Protein AF-A0A7Y5NH52-F1 (afdb_monomer)

pLDDT: mean 97.29, std 2.04, range [88.94, 98.88]

Mean predicted aligned error: 2.4 Å

Nearest PDB structures (foldseek):
  3mml-assembly2_E  TM=9.919E-01  e=8.334E-06  Mycolicibacterium smegmatis MC2 155
  5dud-assembly2_C  TM=9.815E-01  e=7.661E-05  Escherichia coli K-12
  5dud-assembly1_A  TM=9.813E-01  e=1.605E-04  Escherichia coli K-12
  3opf-assembly3_C  TM=9.568E-01  e=3.781E-03  Thermus thermophilus HB8
  3opf-assembly2_B  TM=9.567E-01  e=5.291E-03  Thermus thermophilus HB8

Solvent-accessible surface area (backbone atoms only — not comparable to full-atom values): 5293 Å² total; per-residue (Å²): 101,80,44,80,76,37,56,40,86,42,58,45,84,26,32,78,47,48,74,89,36,57,91,75,75,40,71,42,72,36,44,92,56,56,67,36,50,28,49,30,25,50,75,60,72,43,60,54,63,55,70,43,82,47,65,44,95,44,69,63,38,72,47,69,78,54,94,78,84,83,61,87,64,69,82,90,72,94,76,66,61,98,86,81

Foldseek 3Di:
DKAWPDQPPDKDWFFQADPPCVVVVDDRGGDPDLVFQQVFQVVQPHHSRDIDIDHDPDPTDMDDPDDDDGDGGDDDDDDDDVRD

Secondary structure (DSSP, 8-state):
-EEEEEE-SEEEEE-S--TT-GGGT----S-S-HHHHHHHHHHTT--TTS-EEEEESS-EEEEESS-------SS-----STT-

Structure (mmCIF, N/CA/C/O backbone):
data_AF-A0A7Y5NH52-F1
#
_entry.id   AF-A0A7Y5NH52-F1
#
loop_
_atom_site.group_PDB
_atom_site.id
_atom_site.type_symbol
_atom_site.label_atom_id
_atom_site.label_alt_id
_atom_site.label_comp_id
_atom_site.label_asym_id
_atom_site.label_entity_id
_atom_site.label_seq_id
_atom_site.pdbx_PDB_ins_code
_atom_site.Cartn_x
_atom_site.Cartn_y
_atom_site.Cartn_z
_atom_site.occupancy
_atom_site.B_iso_or_equiv
_atom_site.auth_seq_id
_atom_site.auth_comp_id
_atom_site.auth_asym_id
_atom_site.auth_atom_id
_atom_site.pdbx_PDB_model_num
ATOM 1 N N . MET A 1 1 ? -16.055 -0.253 0.822 1.00 89.31 1 MET A N 1
ATOM 2 C CA . MET A 1 1 ? -15.277 0.878 0.257 1.00 89.31 1 MET A CA 1
ATOM 3 C C . MET A 1 1 ? -14.291 1.378 1.312 1.00 89.31 1 MET A C 1
ATOM 5 O O . MET A 1 1 ? -14.609 1.281 2.496 1.00 89.31 1 MET A O 1
ATOM 9 N N . ILE A 1 2 ? -13.108 1.851 0.908 1.00 96.00 2 ILE A N 1
ATOM 10 C CA . ILE A 1 2 ? -12.090 2.412 1.815 1.00 96.00 2 ILE A CA 1
ATOM 11 C C . ILE A 1 2 ? -12.103 3.931 1.643 1.00 96.00 2 ILE A C 1
ATOM 13 O O . ILE A 1 2 ? -11.886 4.416 0.536 1.00 96.00 2 ILE A O 1
ATOM 17 N N . GLU A 1 3 ? -12.375 4.666 2.715 1.00 98.00 3 GLU A N 1
ATOM 18 C CA . GLU A 1 3 ? -12.3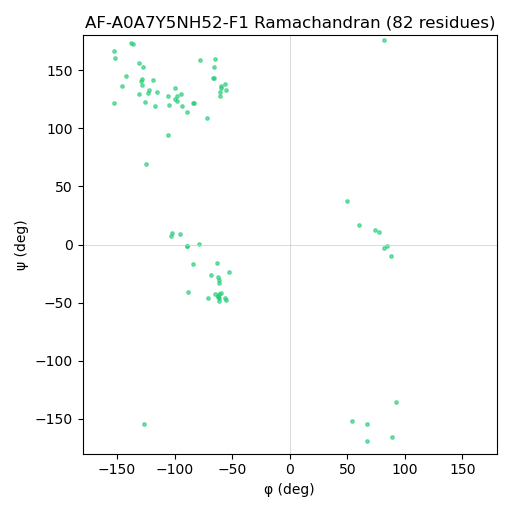17 6.129 2.751 1.00 98.00 3 GLU A CA 1
ATOM 19 C C . GLU A 1 3 ? -10.974 6.564 3.350 1.00 98.00 3 GLU A C 1
ATOM 21 O O . GLU A 1 3 ? -10.591 6.104 4.427 1.00 98.00 3 GLU A O 1
ATOM 26 N N . VAL A 1 4 ? -10.243 7.441 2.659 1.00 97.69 4 VAL A N 1
ATOM 27 C CA . VAL A 1 4 ? -8.972 7.988 3.156 1.00 97.69 4 VAL A CA 1
ATOM 28 C C . VAL A 1 4 ? -9.260 9.245 3.967 1.00 97.69 4 VAL A C 1
ATOM 30 O O . VAL A 1 4 ? -9.692 10.252 3.418 1.00 97.69 4 VAL A O 1
ATOM 33 N N . ILE A 1 5 ? -8.987 9.191 5.270 1.00 98.25 5 ILE A N 1
ATOM 34 C CA . ILE A 1 5 ? -9.172 10.324 6.187 1.00 98.25 5 ILE A CA 1
ATOM 35 C C . ILE A 1 5 ? -7.907 11.189 6.231 1.00 98.25 5 ILE A C 1
ATOM 37 O O . ILE A 1 5 ? -7.985 12.414 6.245 1.00 98.25 5 ILE A O 1
ATOM 41 N N . ARG A 1 6 ? -6.727 10.554 6.250 1.00 98.00 6 ARG A N 1
ATOM 42 C CA . ARG A 1 6 ? -5.410 11.210 6.162 1.00 98.00 6 ARG A CA 1
ATOM 43 C C . ARG A 1 6 ? -4.437 10.318 5.408 1.00 98.00 6 ARG A C 1
ATOM 45 O O . ARG A 1 6 ? -4.380 9.128 5.693 1.00 98.00 6 ARG A O 1
ATOM 52 N N . SER A 1 7 ? -3.647 10.881 4.500 1.00 97.50 7 SER A N 1
ATOM 53 C CA . SER A 1 7 ? -2.690 10.128 3.676 1.00 97.50 7 SER A CA 1
ATOM 54 C C . SER A 1 7 ? -1.337 9.869 4.342 1.00 97.50 7 SER A C 1
ATOM 56 O O . SER A 1 7 ? -0.584 9.034 3.851 1.00 97.50 7 SER A O 1
ATOM 58 N N . GLY A 1 8 ? -0.987 10.596 5.406 1.00 96.56 8 GLY A N 1
ATOM 59 C CA . GLY A 1 8 ? 0.410 10.699 5.843 1.00 96.56 8 GLY A CA 1
ATOM 60 C C . GLY A 1 8 ? 1.285 11.457 4.825 1.00 96.56 8 GLY A C 1
ATOM 61 O O . GLY A 1 8 ? 0.738 12.068 3.899 1.00 96.56 8 GLY A O 1
ATOM 62 N N . PRO A 1 9 ? 2.623 11.438 4.981 1.00 97.75 9 PRO A N 1
ATOM 63 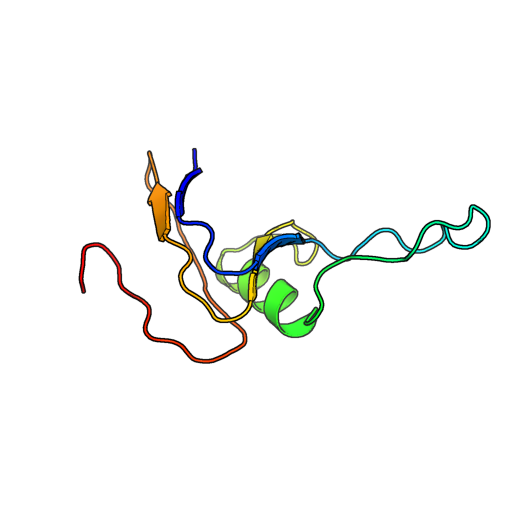C CA . PRO A 1 9 ? 3.550 12.174 4.113 1.00 97.75 9 PRO A CA 1
ATOM 64 C C . PRO A 1 9 ? 3.503 11.747 2.643 1.00 97.75 9 PRO A C 1
ATOM 66 O O . PRO A 1 9 ? 3.511 12.593 1.753 1.00 97.75 9 PRO A O 1
ATOM 69 N N . LEU A 1 10 ? 3.434 10.440 2.381 1.00 98.31 10 LEU A N 1
ATOM 70 C CA . LEU A 1 10 ? 3.253 9.892 1.041 1.00 98.31 10 LEU A CA 1
ATOM 71 C C . LEU A 1 10 ? 2.564 8.535 1.147 1.00 98.31 10 LEU A C 1
ATOM 73 O O . LEU A 1 10 ? 3.093 7.621 1.774 1.00 98.31 10 LEU A O 1
ATOM 77 N N . THR A 1 11 ? 1.405 8.403 0.509 1.00 98.50 11 THR A N 1
ATOM 78 C CA . THR A 1 11 ? 0.741 7.111 0.328 1.00 98.50 11 THR A CA 1
ATOM 79 C C . THR A 1 11 ? 0.343 6.954 -1.130 1.00 98.50 11 THR A C 1
ATOM 81 O O . THR A 1 11 ? -0.272 7.846 -1.710 1.00 98.50 11 THR A O 1
ATOM 84 N N . THR A 1 12 ? 0.696 5.819 -1.724 1.00 98.62 12 THR A N 1
ATOM 85 C CA . THR A 1 12 ? 0.400 5.503 -3.125 1.00 98.62 12 THR A CA 1
ATOM 86 C C . THR A 1 12 ? -0.212 4.114 -3.242 1.00 98.62 12 THR A C 1
ATOM 88 O O . THR A 1 12 ? -0.025 3.264 -2.374 1.00 98.62 12 THR A O 1
ATOM 91 N N . VAL A 1 13 ? -0.962 3.871 -4.316 1.00 98.62 13 VAL A N 1
ATOM 92 C CA . VAL A 1 13 ? -1.408 2.519 -4.667 1.00 98.62 13 VAL A CA 1
ATOM 93 C C . VAL A 1 13 ? -0.284 1.850 -5.454 1.00 98.62 13 VAL A C 1
ATOM 95 O O . VAL A 1 13 ? 0.115 2.362 -6.499 1.00 98.62 13 VAL A O 1
ATOM 98 N N . GLN A 1 14 ? 0.218 0.719 -4.965 1.00 98.81 14 GLN A N 1
ATOM 99 C CA . GLN A 1 14 ? 1.325 -0.016 -5.573 1.00 98.81 14 GLN A CA 1
ATOM 100 C C . GLN A 1 14 ? 0.981 -1.488 -5.786 1.00 98.81 14 GLN A C 1
ATOM 102 O O . GLN A 1 14 ? 0.337 -2.123 -4.955 1.00 98.81 14 GLN A O 1
ATOM 107 N N . ASP A 1 15 ? 1.451 -2.037 -6.900 1.00 98.69 15 ASP A N 1
ATOM 108 C CA . ASP A 1 15 ? 1.401 -3.456 -7.253 1.00 98.69 15 ASP A CA 1
ATOM 109 C C . ASP A 1 15 ? 2.817 -3.961 -7.611 1.00 98.69 15 ASP A C 1
ATOM 111 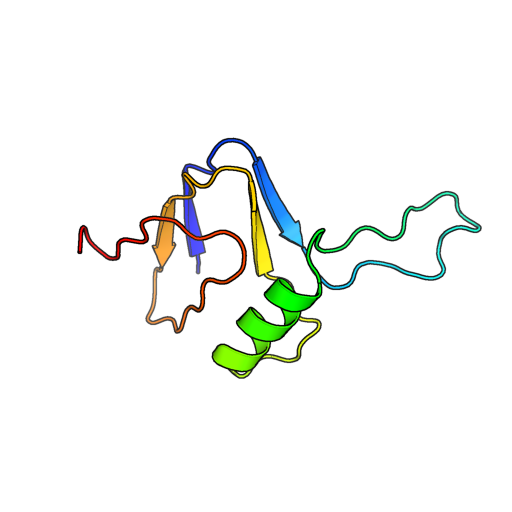O O . ASP A 1 15 ? 3.822 -3.418 -7.146 1.00 98.69 15 ASP A O 1
ATOM 115 N N . LEU A 1 16 ? 2.943 -5.015 -8.428 1.00 98.50 16 LEU A N 1
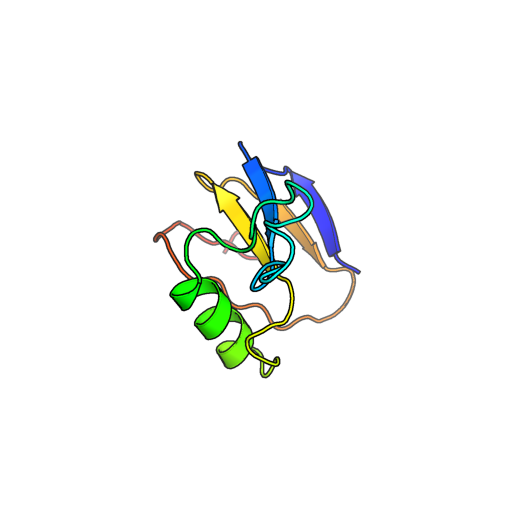ATOM 116 C CA . LEU A 1 16 ? 4.253 -5.510 -8.886 1.00 98.50 16 LEU A CA 1
ATOM 117 C C . LEU A 1 16 ? 4.869 -4.691 -10.035 1.00 98.50 16 LEU A C 1
ATOM 119 O O . LEU A 1 16 ? 5.988 -4.993 -10.473 1.00 98.50 16 LEU A O 1
ATOM 123 N N . GLY A 1 17 ? 4.179 -3.643 -10.479 1.00 98.12 17 GLY A N 1
ATOM 124 C CA . GLY A 1 17 ? 4.609 -2.716 -11.507 1.00 98.12 17 GLY A CA 1
ATOM 125 C C . GLY A 1 17 ? 4.223 -3.140 -12.923 1.00 98.12 17 GLY A C 1
ATOM 126 O O . GLY A 1 17 ? 3.418 -4.037 -13.158 1.00 98.12 17 GLY A O 1
ATOM 127 N N . ARG A 1 18 ? 4.851 -2.471 -13.888 1.00 97.88 18 ARG A N 1
ATOM 128 C CA . ARG A 1 18 ? 4.644 -2.588 -15.337 1.00 97.88 18 ARG A CA 1
ATOM 129 C C . ARG A 1 18 ? 5.958 -2.910 -16.066 1.00 97.88 18 ARG A C 1
ATOM 131 O O . ARG A 1 18 ? 6.534 -2.046 -16.725 1.00 97.88 18 ARG A O 1
ATOM 138 N N . PRO A 1 19 ? 6.515 -4.122 -15.894 1.00 97.44 19 PRO A N 1
ATOM 139 C CA . PRO A 1 19 ? 7.745 -4.510 -16.580 1.00 97.44 19 PRO A CA 1
ATOM 140 C C . PRO A 1 19 ? 7.548 -4.577 -18.105 1.00 97.44 19 PRO A C 1
ATOM 142 O O . PRO A 1 19 ? 6.430 -4.714 -18.590 1.00 97.44 19 PRO A O 1
ATOM 145 N N . GLY A 1 20 ? 8.645 -4.504 -18.862 1.00 97.94 20 GLY A N 1
ATOM 146 C CA . GLY A 1 20 ? 8.640 -4.671 -20.324 1.00 97.94 20 GLY A CA 1
ATOM 147 C C . GLY A 1 20 ? 8.399 -3.393 -21.136 1.00 97.94 20 GLY A C 1
ATOM 148 O O . GLY A 1 20 ? 8.637 -3.391 -22.338 1.00 97.94 20 GLY A O 1
ATOM 149 N N . LEU A 1 21 ? 8.020 -2.283 -20.498 1.00 98.31 21 LEU A N 1
ATOM 150 C CA . LEU A 1 21 ? 7.693 -1.020 -21.180 1.00 98.31 21 LEU A CA 1
ATOM 151 C C . LEU A 1 21 ? 8.862 -0.023 -21.269 1.00 98.31 21 LEU A C 1
ATOM 153 O O . LEU A 1 21 ? 8.677 1.116 -21.692 1.00 98.31 21 LEU A O 1
ATOM 157 N N . ALA A 1 22 ? 10.080 -0.444 -20.912 1.00 97.75 22 ALA A N 1
ATOM 158 C CA . ALA A 1 22 ? 11.259 0.426 -20.935 1.00 97.75 22 ALA A CA 1
ATOM 159 C C . ALA A 1 22 ? 11.584 0.953 -22.344 1.00 97.75 22 ALA A C 1
ATOM 161 O O . ALA A 1 22 ? 12.044 2.081 -22.484 1.00 97.75 22 ALA A O 1
ATOM 162 N N . HIS A 1 23 ? 11.274 0.175 -23.387 1.00 97.81 23 HIS A N 1
ATOM 163 C CA . HIS A 1 23 ? 11.421 0.584 -24.788 1.00 97.81 23 HIS A CA 1
ATOM 164 C C . HIS A 1 23 ? 10.522 1.773 -25.179 1.00 97.81 23 HIS A C 1
ATOM 166 O O . HIS A 1 23 ? 10.765 2.411 -26.196 1.00 97.81 23 HIS A O 1
ATOM 172 N N . LEU A 1 24 ? 9.513 2.090 -24.362 1.00 98.31 24 LEU A N 1
ATOM 173 C CA . LEU A 1 24 ? 8.631 3.252 -24.506 1.00 98.31 24 LEU A CA 1
ATOM 174 C C . LEU A 1 24 ? 8.982 4.379 -23.516 1.00 98.31 24 LEU A C 1
ATOM 176 O O . LEU A 1 24 ? 8.213 5.322 -23.366 1.00 98.31 24 LEU A O 1
ATOM 180 N N . GLY A 1 25 ? 10.090 4.263 -22.775 1.00 98.12 25 GLY A N 1
ATOM 181 C CA . GLY A 1 25 ? 10.466 5.216 -21.725 1.00 98.12 25 GLY A CA 1
ATOM 182 C C . GLY A 1 25 ? 9.640 5.107 -20.437 1.00 98.12 25 GLY A C 1
ATOM 183 O O . GLY A 1 25 ? 9.728 5.980 -19.576 1.00 98.12 25 GLY A O 1
ATOM 184 N N . VAL A 1 26 ? 8.847 4.043 -20.264 1.00 98.25 26 VAL A N 1
ATOM 185 C CA . VAL A 1 26 ? 8.009 3.851 -19.071 1.00 98.25 26 VAL A CA 1
ATOM 186 C C . VAL A 1 26 ? 8.753 3.013 -18.031 1.00 98.25 26 VAL A C 1
ATOM 188 O O . VAL A 1 26 ? 9.107 1.855 -18.265 1.00 98.25 26 VAL A O 1
ATOM 191 N N . GLY A 1 27 ? 8.972 3.594 -16.850 1.00 97.00 27 GLY A N 1
ATOM 192 C CA . GLY A 1 27 ? 9.621 2.914 -15.730 1.00 97.00 27 GLY A CA 1
ATOM 193 C C . GLY A 1 27 ? 8.802 1.744 -15.168 1.00 97.00 27 GLY A C 1
ATOM 194 O O . GLY A 1 27 ? 7.571 1.740 -15.204 1.00 97.00 27 GLY A O 1
ATOM 195 N N . ARG A 1 28 ? 9.491 0.756 -14.573 1.00 97.44 28 ARG A N 1
ATOM 196 C CA . ARG A 1 28 ? 8.859 -0.463 -14.031 1.00 97.44 28 ARG A CA 1
ATOM 197 C C . ARG A 1 28 ? 7.851 -0.184 -12.912 1.00 97.44 28 ARG A C 1
ATOM 199 O O . ARG A 1 28 ? 6.873 -0.916 -12.829 1.00 97.44 28 ARG A O 1
ATOM 206 N N . SER A 1 29 ? 8.055 0.842 -12.078 1.00 98.00 29 SER A N 1
ATOM 207 C CA . SER A 1 29 ? 7.165 1.168 -10.946 1.00 98.00 29 SER A CA 1
ATOM 208 C C . SER A 1 29 ? 6.942 -0.042 -10.003 1.00 98.00 29 SER A C 1
ATOM 210 O O . SER A 1 29 ? 7.805 -0.929 -9.896 1.00 98.00 29 SER A O 1
ATOM 212 N N . GLY A 1 30 ? 5.789 -0.074 -9.331 1.00 98.44 30 GLY A N 1
ATOM 213 C CA . GLY A 1 30 ? 5.422 -1.047 -8.310 1.00 98.44 30 GLY A CA 1
ATOM 214 C C . GLY A 1 30 ? 6.000 -0.710 -6.939 1.00 98.44 30 GLY A C 1
ATOM 215 O O . GLY A 1 30 ? 6.780 0.232 -6.800 1.00 98.44 30 GLY A O 1
ATOM 216 N N . ALA A 1 31 ? 5.634 -1.525 -5.950 1.00 98.69 31 ALA A N 1
ATOM 217 C CA . ALA A 1 31 ? 6.058 -1.338 -4.569 1.00 98.69 31 ALA A CA 1
ATOM 218 C C . ALA A 1 31 ? 7.587 -1.292 -4.449 1.00 98.69 31 ALA A C 1
ATOM 220 O O . ALA A 1 31 ? 8.297 -2.097 -5.075 1.00 98.69 31 ALA A O 1
ATOM 221 N N . ALA A 1 32 ? 8.074 -0.373 -3.619 1.00 98.44 32 ALA A N 1
ATOM 222 C CA . ALA A 1 32 ? 9.480 -0.250 -3.266 1.00 98.44 32 ALA A CA 1
ATOM 223 C C . ALA A 1 32 ? 9.971 -1.521 -2.556 1.00 98.44 32 ALA A C 1
ATOM 225 O O . ALA A 1 32 ? 11.004 -2.078 -2.934 1.00 98.44 32 ALA A O 1
ATOM 226 N N . ASP A 1 33 ? 9.182 -2.045 -1.610 1.00 98.56 33 ASP A N 1
ATOM 227 C CA . ASP A 1 33 ? 9.396 -3.352 -0.981 1.00 98.56 33 ASP A CA 1
ATOM 228 C C . ASP A 1 33 ? 8.379 -4.385 -1.494 1.00 98.56 33 ASP A C 1
ATOM 230 O O . ASP A 1 33 ? 7.266 -4.551 -0.983 1.00 98.56 33 ASP A O 1
ATOM 234 N N . ARG A 1 34 ? 8.789 -5.133 -2.524 1.00 98.56 34 ARG A N 1
ATOM 235 C CA . ARG A 1 34 ? 7.958 -6.184 -3.130 1.00 98.56 34 ARG A CA 1
ATOM 236 C C . ARG A 1 34 ? 7.741 -7.383 -2.209 1.00 98.56 34 ARG A C 1
ATOM 238 O O . ARG A 1 34 ? 6.745 -8.081 -2.385 1.00 98.56 34 ARG A O 1
ATOM 245 N N . THR A 1 35 ? 8.644 -7.652 -1.269 1.00 98.69 35 THR A N 1
ATOM 246 C CA . THR A 1 35 ? 8.508 -8.786 -0.346 1.00 98.69 35 THR A CA 1
ATOM 247 C C . THR A 1 35 ? 7.386 -8.509 0.645 1.00 98.69 35 THR A C 1
ATOM 249 O O . THR A 1 35 ? 6.499 -9.349 0.809 1.00 98.69 35 THR A O 1
ATOM 252 N N . SER A 1 36 ? 7.362 -7.304 1.219 1.00 98.75 36 SER A N 1
ATOM 253 C CA . SER A 1 36 ? 6.282 -6.859 2.104 1.00 98.75 36 SER A CA 1
ATOM 254 C C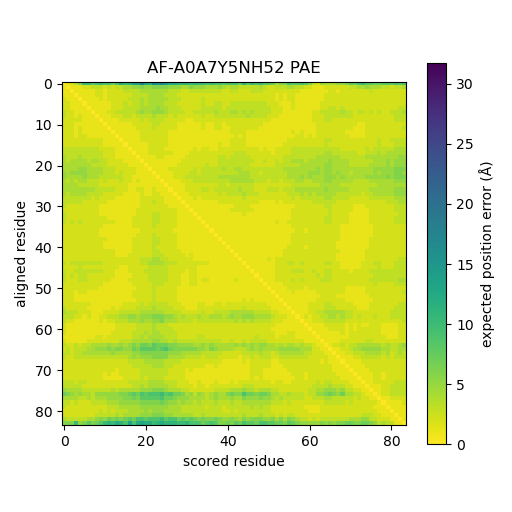 . SER A 1 36 ? 4.932 -6.823 1.385 1.00 98.75 36 SER A C 1
ATOM 256 O O . SER A 1 36 ? 3.967 -7.398 1.885 1.00 98.75 36 SER A O 1
ATOM 258 N N . LEU A 1 37 ? 4.863 -6.271 0.164 1.00 98.88 37 LEU A N 1
ATOM 259 C CA . LEU A 1 37 ? 3.629 -6.284 -0.639 1.00 98.88 37 LEU A CA 1
ATOM 260 C C . LEU A 1 37 ? 3.076 -7.708 -0.837 1.00 98.88 37 LEU A C 1
ATOM 262 O O . LEU A 1 37 ? 1.879 -7.955 -0.664 1.00 98.88 37 LEU A O 1
ATOM 266 N N . ARG A 1 38 ? 3.940 -8.657 -1.218 1.00 98.81 38 ARG A N 1
ATOM 267 C CA . ARG A 1 38 ? 3.540 -10.056 -1.437 1.00 98.81 38 ARG A CA 1
ATOM 268 C C . ARG A 1 38 ? 3.066 -10.710 -0.144 1.00 98.81 38 ARG A C 1
ATOM 270 O O . ARG A 1 38 ? 2.051 -11.405 -0.161 1.00 98.81 38 ARG A O 1
ATOM 277 N N . LEU A 1 39 ? 3.766 -10.471 0.966 1.00 98.81 39 LEU A N 1
ATOM 278 C CA . LEU A 1 39 ? 3.386 -10.986 2.278 1.00 98.81 39 LEU A CA 1
ATOM 279 C C . LEU A 1 39 ? 2.017 -10.450 2.715 1.00 98.81 39 LEU A C 1
ATOM 281 O O . LEU A 1 39 ? 1.157 -11.250 3.074 1.00 98.81 39 LEU A O 1
ATOM 285 N N . ALA A 1 40 ? 1.784 -9.137 2.622 1.00 98.75 40 ALA A N 1
ATOM 286 C CA . ALA A 1 40 ? 0.501 -8.526 2.969 1.00 98.75 40 ALA A CA 1
ATOM 287 C C . ALA A 1 40 ? -0.656 -9.148 2.177 1.00 98.75 40 ALA A C 1
ATOM 289 O O . ALA A 1 40 ? -1.667 -9.538 2.758 1.00 98.75 40 ALA A O 1
ATOM 290 N N . ASN A 1 41 ? -0.481 -9.317 0.862 1.00 98.81 41 ASN A N 1
ATOM 291 C CA . ASN A 1 41 ? -1.485 -9.959 0.019 1.00 98.81 41 ASN A CA 1
ATOM 292 C C . ASN A 1 41 ? -1.737 -11.419 0.415 1.00 98.81 41 ASN A C 1
ATOM 294 O O . ASN A 1 41 ? -2.892 -11.822 0.539 1.00 98.81 41 ASN A O 1
ATOM 298 N N . ARG A 1 42 ? -0.680 -12.204 0.660 1.00 98.62 42 ARG A N 1
ATOM 299 C CA . ARG A 1 42 ? -0.815 -13.602 1.096 1.00 98.62 42 ARG A CA 1
ATOM 300 C C . ARG A 1 42 ? -1.570 -13.731 2.416 1.00 98.62 42 ARG A C 1
ATOM 302 O O . ARG A 1 42 ? -2.406 -14.621 2.534 1.00 98.62 42 ARG A O 1
ATOM 309 N N . LEU A 1 43 ? -1.297 -12.852 3.382 1.00 98.75 43 LEU A N 1
ATOM 310 C CA . LEU A 1 43 ? -1.924 -12.880 4.709 1.00 98.75 43 LEU A CA 1
ATOM 311 C C . LEU A 1 43 ? -3.443 -12.670 4.661 1.00 98.75 43 LEU A C 1
ATOM 313 O O . LEU A 1 43 ? -4.148 -13.189 5.519 1.00 98.75 43 LEU A O 1
ATOM 317 N N . VAL A 1 44 ? -3.950 -11.956 3.653 1.00 98.56 44 VAL A N 1
ATOM 318 C CA . VAL A 1 44 ? -5.395 -11.742 3.450 1.00 98.56 44 VAL A CA 1
ATOM 319 C C . VAL A 1 44 ? -5.993 -12.630 2.348 1.00 98.56 44 VAL A C 1
ATOM 321 O O . VAL A 1 44 ? -7.132 -12.422 1.942 1.00 98.56 44 VAL A O 1
ATOM 324 N N . GLY A 1 45 ? -5.239 -13.614 1.841 1.00 98.44 45 GLY A N 1
ATOM 325 C CA . GLY A 1 45 ? -5.706 -14.568 0.824 1.00 98.44 45 GLY A CA 1
ATOM 326 C C . GLY A 1 45 ? -5.747 -14.031 -0.613 1.00 98.44 45 GLY A C 1
ATOM 327 O O . GLY A 1 45 ? -6.293 -14.680 -1.506 1.00 98.44 45 GLY A O 1
ATOM 328 N N . ASN A 1 46 ? -5.161 -12.863 -0.872 1.00 98.62 46 ASN A N 1
ATOM 329 C CA . ASN A 1 46 ? -5.079 -12.295 -2.214 1.00 98.62 46 ASN A CA 1
ATOM 330 C C . ASN A 1 46 ? -3.975 -12.956 -3.051 1.00 98.62 46 ASN A C 1
ATOM 332 O O . ASN A 1 46 ? -2.976 -13.468 -2.542 1.00 98.62 46 ASN A O 1
ATOM 336 N N . ARG A 1 47 ? -4.093 -12.834 -4.381 1.00 98.56 47 ARG A N 1
ATOM 337 C CA . ARG A 1 47 ? -2.947 -13.039 -5.281 1.00 98.56 47 ARG A CA 1
ATOM 338 C C . ARG A 1 47 ? -1.850 -12.037 -4.922 1.00 98.56 47 ARG A C 1
ATOM 340 O O . ARG A 1 47 ? -2.126 -10.848 -4.798 1.00 98.56 47 ARG A O 1
ATOM 347 N N . GLU A 1 48 ? -0.607 -12.502 -4.874 1.00 98.50 48 GLU A N 1
ATOM 348 C CA . GLU A 1 48 ? 0.585 -11.700 -4.552 1.00 98.50 48 GLU A CA 1
ATOM 349 C C . GLU A 1 48 ? 0.758 -10.418 -5.387 1.00 98.50 48 GLU A C 1
ATOM 351 O O . GLU A 1 48 ? 1.437 -9.489 -4.959 1.00 98.50 48 GLU A O 1
ATOM 356 N N . SER A 1 49 ? 0.165 -10.370 -6.582 1.00 98.00 49 SER A N 1
ATOM 357 C CA . SER A 1 49 ? 0.245 -9.238 -7.505 1.00 98.00 49 SER A CA 1
ATOM 358 C C . SER A 1 49 ? -0.836 -8.175 -7.310 1.00 98.00 49 SER A C 1
ATOM 360 O O . SER A 1 49 ? -0.873 -7.218 -8.081 1.00 98.00 49 SER A O 1
ATOM 362 N N . ARG A 1 50 ? -1.768 -8.359 -6.366 1.00 98.56 50 ARG A N 1
ATOM 363 C CA . ARG A 1 50 ? -2.834 -7.383 -6.122 1.00 98.56 50 ARG A CA 1
ATOM 364 C C . ARG A 1 50 ? -2.256 -6.083 -5.571 1.00 98.56 50 ARG A C 1
ATOM 366 O O . ARG A 1 50 ? -1.314 -6.091 -4.782 1.00 98.56 50 ARG A O 1
ATOM 373 N N . ALA A 1 51 ? -2.847 -4.9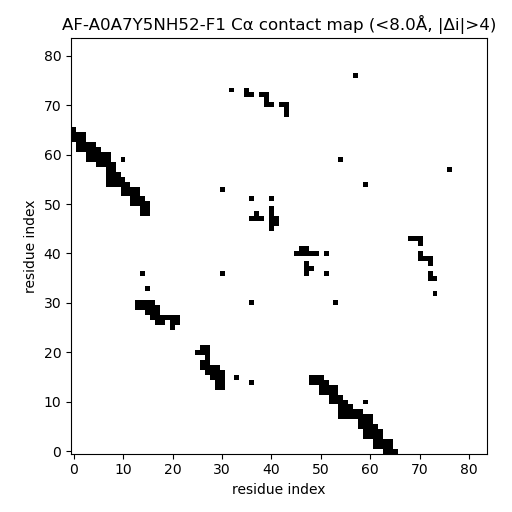73 -6.003 1.00 98.62 51 ALA A N 1
ATOM 374 C CA . ALA A 1 51 ? -2.461 -3.658 -5.531 1.00 98.62 51 ALA A CA 1
ATOM 375 C C . ALA A 1 51 ? -2.785 -3.488 -4.039 1.00 98.62 51 ALA A C 1
ATOM 377 O O . ALA A 1 51 ? -3.825 -3.952 -3.570 1.00 98.62 51 ALA A O 1
ATOM 378 N N . ALA A 1 52 ? -1.911 -2.787 -3.327 1.00 98.62 52 ALA A N 1
ATOM 379 C CA . ALA A 1 52 ? -2.082 -2.387 -1.938 1.00 98.62 52 ALA A CA 1
ATOM 380 C C . ALA A 1 52 ? -1.655 -0.923 -1.752 1.00 98.62 52 ALA A C 1
ATOM 382 O O . ALA A 1 52 ? -1.118 -0.297 -2.668 1.00 98.62 52 ALA A O 1
ATOM 383 N N . LEU A 1 53 ? -1.907 -0.368 -0.568 1.00 98.38 53 LEU A N 1
ATOM 384 C CA . LEU A 1 53 ? -1.415 0.958 -0.201 1.00 98.38 53 LEU A CA 1
ATOM 385 C C . LEU A 1 53 ? 0.024 0.845 0.313 1.00 98.38 53 LEU A C 1
ATOM 387 O O . LEU A 1 53 ? 0.278 0.140 1.287 1.00 98.38 53 LEU A O 1
ATOM 391 N N . GLU A 1 54 ? 0.949 1.556 -0.325 1.00 98.69 54 GLU A N 1
ATOM 392 C CA . GLU A 1 54 ? 2.313 1.762 0.160 1.00 98.69 54 GLU A CA 1
ATOM 393 C C . GLU A 1 54 ? 2.383 3.124 0.846 1.00 98.69 54 GLU A C 1
ATOM 395 O O . GLU A 1 54 ? 2.033 4.135 0.235 1.00 98.69 54 GLU A O 1
ATOM 400 N N . THR A 1 55 ? 2.808 3.145 2.110 1.00 97.94 55 THR A N 1
ATOM 401 C CA . THR A 1 55 ? 2.861 4.355 2.937 1.00 97.94 55 THR A CA 1
ATOM 402 C C . THR A 1 55 ? 4.276 4.617 3.444 1.00 97.94 55 THR A C 1
ATOM 404 O O . THR A 1 55 ? 4.945 3.720 3.959 1.00 97.94 55 THR A O 1
ATOM 407 N N . THR A 1 56 ? 4.728 5.861 3.310 1.00 97.56 56 THR A N 1
ATOM 408 C CA . THR A 1 56 ? 6.062 6.310 3.717 1.00 97.56 56 THR A CA 1
ATOM 409 C C . THR A 1 56 ? 5.957 7.137 4.990 1.00 97.56 56 THR A C 1
ATOM 411 O O . THR A 1 56 ? 5.192 8.097 5.046 1.00 97.56 56 THR A O 1
ATOM 414 N N . PHE A 1 57 ? 6.746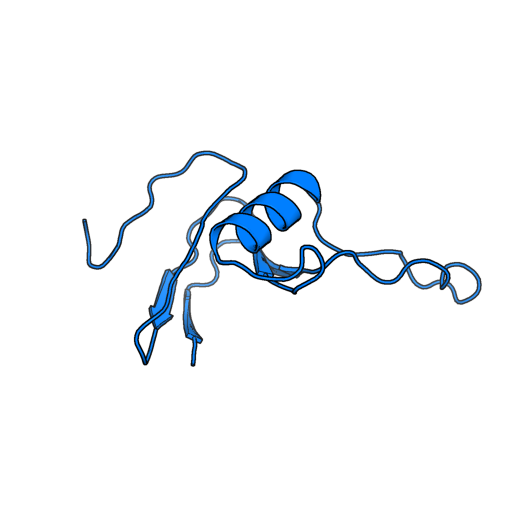 6.777 6.008 1.00 95.69 57 PHE A N 1
ATOM 415 C CA . PHE A 1 57 ? 6.750 7.402 7.343 1.00 95.69 57 PHE A CA 1
ATOM 416 C C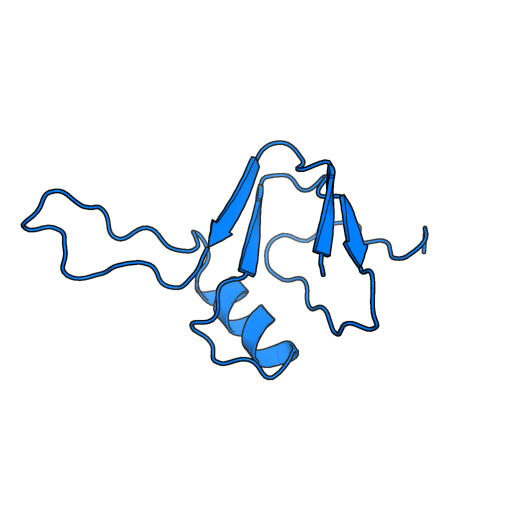 . PHE A 1 57 ? 5.412 7.323 8.112 1.00 95.69 57 PHE A C 1
ATOM 418 O O . PHE A 1 57 ? 5.226 8.021 9.107 1.00 95.69 57 PHE A O 1
ATOM 425 N N . GLY A 1 58 ? 4.497 6.436 7.702 1.00 94.06 58 GLY A N 1
ATOM 426 C CA . GLY A 1 58 ? 3.230 6.190 8.393 1.00 94.06 58 GLY A CA 1
ATOM 427 C C . GLY A 1 58 ? 2.254 7.372 8.339 1.00 94.06 58 GLY A C 1
ATOM 428 O O . GLY A 1 58 ? 2.260 8.175 7.411 1.00 94.06 58 GLY A O 1
ATOM 429 N N . GLY A 1 59 ? 1.356 7.463 9.325 1.00 95.44 59 GLY A N 1
ATOM 430 C CA . GLY A 1 59 ? 0.360 8.544 9.420 1.00 95.44 59 GLY A CA 1
ATOM 431 C C . GLY A 1 59 ? -0.899 8.362 8.558 1.00 95.44 59 GLY A C 1
ATOM 432 O O . GLY A 1 59 ? -1.824 9.172 8.654 1.00 95.44 59 GLY A O 1
ATOM 433 N N . LEU A 1 60 ? -0.974 7.291 7.762 1.00 97.81 60 LEU A N 1
ATOM 434 C CA . LEU A 1 60 ? -2.181 6.896 7.037 1.00 97.81 60 LEU A CA 1
ATOM 435 C C . LEU A 1 60 ? -3.330 6.600 8.021 1.00 97.81 60 LEU A C 1
ATOM 437 O O . LEU A 1 60 ? -3.184 5.814 8.953 1.00 97.81 60 LEU A O 1
ATOM 441 N N . THR A 1 61 ? -4.488 7.225 7.810 1.00 98.00 61 THR A N 1
ATOM 442 C CA . THR A 1 61 ? -5.740 6.938 8.524 1.00 98.00 61 THR A CA 1
ATOM 443 C C . THR A 1 61 ? -6.826 6.649 7.495 1.00 98.00 61 THR A C 1
ATOM 445 O O . THR A 1 61 ? -7.112 7.499 6.649 1.00 98.00 61 THR A O 1
ATOM 448 N N . VAL A 1 62 ? -7.448 5.474 7.576 1.00 98.00 62 VAL A N 1
ATOM 449 C CA . VAL A 1 62 ? -8.533 5.056 6.679 1.00 98.00 62 VAL A CA 1
ATOM 450 C C . VAL A 1 62 ? -9.749 4.595 7.474 1.00 98.00 62 VAL A C 1
ATOM 452 O O . VAL A 1 62 ? -9.610 4.106 8.593 1.00 98.00 62 VAL A O 1
ATOM 455 N N . ARG A 1 63 ? -10.936 4.729 6.883 1.00 98.00 63 ARG A N 1
ATOM 456 C CA . ARG A 1 63 ? -12.192 4.186 7.404 1.00 98.00 63 ARG A CA 1
ATOM 457 C C . ARG A 1 63 ? -12.726 3.132 6.441 1.00 98.00 63 ARG A C 1
ATOM 459 O O . ARG A 1 63 ? -12.834 3.370 5.238 1.00 98.00 63 ARG A O 1
ATOM 466 N N . PHE A 1 64 ? -13.092 1.970 6.972 1.00 97.25 64 PHE A N 1
ATOM 467 C CA . PHE A 1 64 ? -13.775 0.925 6.213 1.00 97.25 64 PHE A CA 1
ATOM 468 C C . PHE A 1 64 ? -15.288 1.066 6.396 1.00 97.25 64 PHE A C 1
ATOM 470 O O . PHE A 1 64 ? -15.780 1.172 7.512 1.00 97.25 64 PHE A O 1
ATOM 477 N N . THR A 1 65 ? -16.032 1.069 5.291 1.00 95.31 65 THR A N 1
ATOM 478 C CA . THR A 1 65 ? -17.511 1.189 5.283 1.00 95.31 65 THR A CA 1
ATOM 479 C C . THR A 1 65 ? -18.234 -0.160 5.371 1.00 95.31 65 THR A C 1
ATOM 481 O O . THR A 1 65 ? -19.458 -0.213 5.365 1.00 95.31 65 THR A O 1
ATOM 484 N N . ALA A 1 66 ? -17.477 -1.256 5.419 1.00 95.31 66 ALA A N 1
ATOM 485 C CA . ALA A 1 66 ? -17.949 -2.627 5.569 1.00 95.31 66 ALA A CA 1
ATOM 486 C C . ALA A 1 66 ? -16.851 -3.457 6.253 1.00 95.31 66 ALA A C 1
ATOM 488 O O . ALA A 1 66 ? -15.701 -3.014 6.316 1.00 95.31 66 ALA A O 1
ATOM 489 N N . GLY A 1 67 ? -17.188 -4.660 6.728 1.00 95.38 67 GLY A N 1
ATOM 490 C CA . GLY A 1 67 ? -16.207 -5.585 7.300 1.00 95.38 67 GLY A CA 1
ATOM 491 C C . GLY A 1 67 ? -15.062 -5.876 6.324 1.00 95.38 67 GLY A C 1
ATOM 492 O O . GLY A 1 67 ? -15.298 -6.129 5.142 1.00 95.38 67 GLY A O 1
ATOM 493 N N . ALA A 1 68 ? -13.824 -5.814 6.815 1.00 95.69 68 ALA A N 1
ATOM 494 C CA . ALA A 1 68 ? -12.620 -6.017 6.018 1.00 95.69 68 ALA A CA 1
ATOM 495 C C . ALA A 1 68 ? -11.555 -6.780 6.813 1.00 95.69 68 ALA A C 1
ATOM 497 O O . ALA A 1 68 ? -11.389 -6.568 8.013 1.00 95.69 68 ALA A O 1
ATOM 498 N N . THR A 1 69 ? -10.798 -7.629 6.122 1.00 97.12 69 THR A N 1
ATOM 499 C CA . THR A 1 69 ? -9.578 -8.250 6.646 1.00 97.12 69 THR A CA 1
ATOM 500 C C . THR A 1 69 ? -8.382 -7.471 6.114 1.00 97.12 69 THR A C 1
ATOM 502 O O . THR A 1 69 ? -8.256 -7.273 4.906 1.00 97.12 69 THR A O 1
ATOM 505 N N . VAL A 1 70 ? -7.516 -7.007 7.013 1.00 97.25 70 VAL A N 1
ATOM 506 C CA . VAL A 1 70 ? -6.381 -6.138 6.683 1.00 97.25 70 VAL A CA 1
ATOM 507 C C . VAL A 1 70 ? -5.110 -6.736 7.268 1.00 97.25 70 VAL A C 1
ATOM 509 O O . VAL A 1 70 ? -5.101 -7.169 8.416 1.00 97.25 70 VAL A O 1
ATOM 512 N N . ALA A 1 71 ? -4.033 -6.723 6.487 1.00 97.88 71 ALA A N 1
ATOM 513 C CA . ALA A 1 71 ? -2.686 -7.013 6.955 1.00 97.88 71 ALA A CA 1
ATOM 514 C C . ALA A 1 71 ? -1.799 -5.787 6.724 1.00 97.88 71 ALA A C 1
ATOM 516 O O . ALA A 1 71 ? -1.914 -5.121 5.694 1.00 97.88 71 ALA A O 1
ATOM 517 N N . VAL A 1 72 ? -0.908 -5.506 7.675 1.00 97.75 72 VAL A N 1
ATOM 518 C CA . VAL A 1 72 ? 0.100 -4.445 7.572 1.00 97.75 72 VAL A CA 1
ATOM 519 C C . VAL A 1 72 ? 1.474 -5.069 7.768 1.00 97.75 72 VAL A C 1
ATOM 521 O O . VAL A 1 72 ? 1.688 -5.846 8.694 1.00 97.75 72 VAL A O 1
ATOM 524 N N . THR A 1 73 ? 2.388 -4.762 6.853 1.00 98.38 73 THR A N 1
ATOM 525 C CA . THR A 1 73 ? 3.734 -5.343 6.763 1.00 98.38 73 THR A CA 1
ATOM 526 C C . THR A 1 73 ? 4.753 -4.251 6.440 1.00 98.38 73 THR A C 1
ATOM 528 O O . THR A 1 73 ? 4.369 -3.134 6.101 1.00 98.38 73 THR A O 1
ATOM 531 N N . GLY A 1 74 ? 6.043 -4.585 6.449 1.00 97.94 74 GLY A N 1
ATOM 532 C CA . GLY A 1 74 ? 7.121 -3.638 6.169 1.00 97.94 74 GLY A CA 1
ATOM 533 C C . GLY A 1 74 ? 7.642 -2.997 7.450 1.00 97.94 74 GLY A C 1
ATOM 534 O O . GLY A 1 74 ? 7.874 -3.695 8.437 1.00 97.94 74 GLY A O 1
ATOM 535 N N . ALA A 1 75 ? 7.857 -1.681 7.431 1.00 97.00 75 ALA A N 1
ATOM 536 C CA . ALA A 1 75 ? 8.430 -0.962 8.564 1.00 97.00 75 ALA A CA 1
ATOM 537 C C . ALA A 1 75 ? 7.553 -1.091 9.832 1.00 97.00 75 ALA A C 1
ATOM 539 O O . ALA A 1 75 ? 6.347 -0.832 9.759 1.00 97.00 75 ALA A O 1
ATOM 540 N N . PRO A 1 76 ? 8.131 -1.442 10.999 1.00 94.50 76 PRO A N 1
ATOM 541 C CA . PRO A 1 76 ? 7.397 -1.464 12.260 1.00 94.50 76 PRO A CA 1
ATOM 542 C C . PRO A 1 76 ? 6.831 -0.084 12.601 1.00 94.50 76 PRO A C 1
ATOM 544 O O . PRO A 1 76 ? 7.532 0.924 12.519 1.00 94.50 76 PRO A O 1
ATOM 547 N N . LEU A 1 77 ? 5.566 -0.041 13.015 1.00 91.56 77 LEU A N 1
ATOM 548 C CA . LEU A 1 77 ? 4.888 1.181 13.440 1.00 91.56 77 LEU A CA 1
ATOM 549 C C . LEU A 1 77 ? 3.792 0.868 14.460 1.00 91.56 77 LEU A C 1
ATOM 551 O O . LEU A 1 77 ? 3.311 -0.262 14.546 1.00 91.56 77 LEU A O 1
ATOM 555 N N . ALA A 1 78 ? 3.376 1.885 15.215 1.00 91.94 78 ALA A N 1
ATOM 556 C CA . ALA A 1 78 ? 2.189 1.785 16.052 1.00 91.94 78 ALA A CA 1
ATOM 557 C C . ALA A 1 78 ? 0.940 1.782 15.160 1.00 91.94 78 ALA A C 1
ATOM 559 O O . ALA A 1 78 ? 0.589 2.802 14.565 1.00 91.94 78 ALA A O 1
ATOM 560 N N . LEU A 1 79 ? 0.278 0.631 15.069 1.00 94.56 79 LEU A N 1
ATOM 561 C CA . LEU A 1 79 ? -1.001 0.478 14.388 1.00 94.56 79 LEU A CA 1
ATOM 562 C C . LEU A 1 79 ? -2.115 0.490 15.427 1.00 94.56 79 LEU A C 1
ATOM 564 O O . LEU A 1 79 ? -1.994 -0.175 16.452 1.00 94.56 79 LEU A O 1
ATOM 568 N N . ARG A 1 80 ? -3.182 1.243 15.155 1.00 96.44 80 ARG A N 1
ATOM 569 C CA . ARG A 1 80 ? -4.374 1.265 16.001 1.00 96.44 80 ARG A CA 1
ATOM 570 C C . ARG A 1 80 ? -5.632 1.042 15.180 1.00 96.44 80 ARG A C 1
ATOM 572 O O . ARG A 1 80 ? -5.756 1.608 14.094 1.00 96.44 80 ARG A O 1
ATOM 579 N N . VAL A 1 81 ? -6.575 0.286 15.729 1.00 96.62 81 VAL A N 1
ATOM 580 C CA . VAL A 1 81 ? -7.936 0.122 15.199 1.00 96.62 81 VAL A CA 1
ATOM 581 C C . VAL A 1 81 ? -8.897 0.671 16.240 1.00 96.62 81 VAL A C 1
ATOM 583 O O . VAL A 1 81 ? -8.885 0.237 17.388 1.00 96.62 81 VAL A O 1
ATOM 586 N N . ASP A 1 82 ? -9.675 1.689 15.868 1.00 95.00 82 ASP A N 1
ATOM 587 C CA . ASP A 1 82 ? -10.594 2.384 16.782 1.00 95.00 82 ASP A CA 1
ATOM 588 C C . ASP A 1 82 ? -9.929 2.817 18.105 1.00 95.00 82 ASP A C 1
ATOM 590 O O . ASP 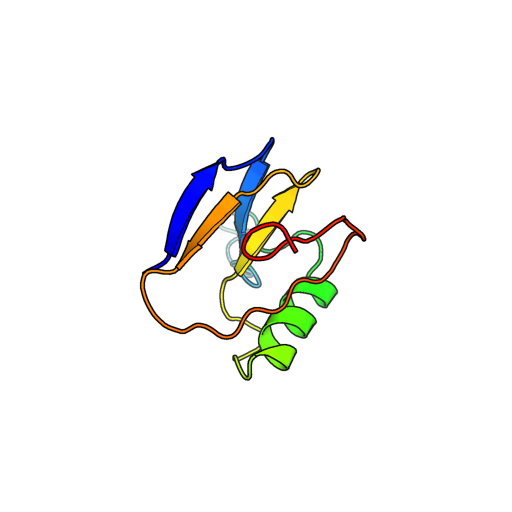A 1 82 ? -10.509 2.764 19.188 1.00 95.00 82 ASP A O 1
ATOM 594 N N . GLY A 1 83 ? -8.666 3.249 18.005 1.00 91.75 83 GLY A N 1
ATOM 595 C CA . GLY A 1 83 ? -7.865 3.743 19.126 1.00 91.75 83 GLY A CA 1
ATOM 596 C C . GLY A 1 83 ? -7.151 2.673 19.958 1.00 91.75 83 GLY A C 1
ATOM 597 O O . GLY A 1 83 ? -6.420 3.055 20.872 1.00 91.75 83 GLY A O 1
ATOM 598 N N . ARG A 1 84 ? -7.316 1.385 19.640 1.00 88.94 84 ARG A N 1
ATOM 599 C CA . ARG A 1 84 ? -6.655 0.255 20.313 1.00 88.94 84 ARG A CA 1
ATOM 600 C C . ARG A 1 84 ? -5.473 -0.268 19.523 1.00 88.94 84 ARG A C 1
ATOM 602 O O . ARG A 1 84 ? -5.626 -0.389 18.290 1.00 88.94 84 ARG A O 1
#

Radius of gyration: 14.14 Å; Cα contacts (8 Å, |Δi|>4): 119; chains: 1; bounding box: 29×27×45 Å

Sequence (84 aa):
MIEVIRSGPLTTVQDLGRPGLAHLGVGRSGAADRTSLRLANRLVGNRESRAALETTFGGLTVRFTAGATVAVTGAPLALRVDGR